Protein AF-A0A822D073-F1 (afdb_monomer_lite)

Sequence (62 aa):
GDIDDDDDEPYVIDGSLFSNLGKYFNHSCEPNMFIQNVFIESHDLHFPNLALFTRTHVKAGQ

Foldseek 3Di:
DDPDPPVPDADDDDPPPHDDPVVPDDDDPDDQKDWDFDDDPDPDPRDTDTDIDGPDDDDPPD

Structure (mmCI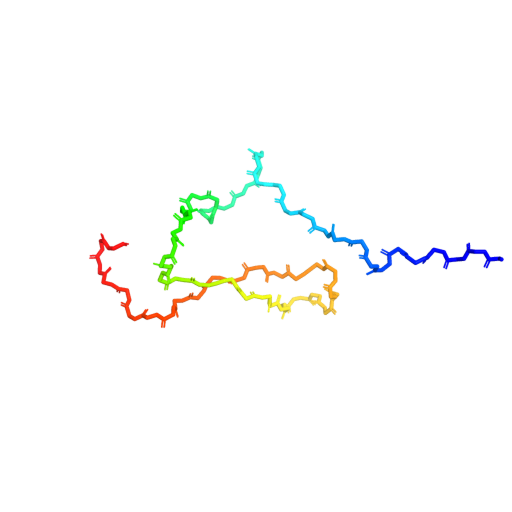F, N/CA/C/O backbone):
data_AF-A0A822D073-F1
#
_entry.id   AF-A0A822D073-F1
#
loop_
_atom_site.group_PDB
_atom_site.id
_atom_site.type_symbol
_atom_site.label_atom_id
_atom_site.label_alt_id
_atom_site.label_comp_id
_atom_site.label_asym_id
_atom_site.label_entity_id
_atom_site.label_seq_id
_atom_site.pdbx_PDB_ins_code
_atom_site.Cartn_x
_atom_site.Cartn_y
_atom_site.Cartn_z
_atom_site.occupancy
_atom_site.B_iso_or_equiv
_atom_site.auth_seq_id
_atom_site.auth_comp_id
_atom_site.auth_asym_id
_atom_site.auth_atom_id
_atom_site.pdbx_PDB_model_num
ATOM 1 N N . GLY A 1 1 ? 18.860 -25.254 -24.682 1.00 44.28 1 GLY A N 1
ATOM 2 C CA . GLY A 1 1 ? 19.632 -24.023 -24.929 1.00 44.28 1 GLY A CA 1
ATOM 3 C C . GLY A 1 1 ? 18.896 -23.004 -24.134 1.00 44.28 1 GLY A C 1
ATOM 4 O O . GLY A 1 1 ? 18.022 -22.345 -24.676 1.00 44.28 1 GLY A O 1
ATOM 5 N N . ASP A 1 2 ? 19.105 -23.115 -22.834 1.00 55.75 2 ASP A N 1
ATOM 6 C CA . ASP A 1 2 ? 18.128 -22.763 -21.821 1.00 55.75 2 ASP A CA 1
ATOM 7 C 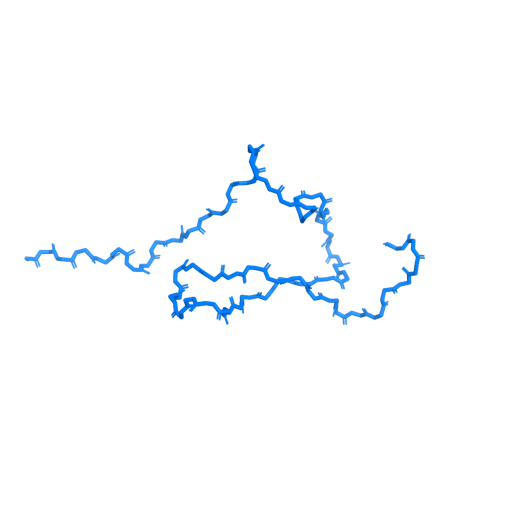C . ASP A 1 2 ? 18.381 -21.295 -21.519 1.00 55.75 2 ASP A C 1
ATOM 9 O O . ASP A 1 2 ? 19.432 -20.948 -20.991 1.00 55.75 2 ASP A O 1
ATOM 13 N N . ILE A 1 3 ? 17.500 -20.446 -22.042 1.00 60.19 3 ILE A N 1
ATOM 14 C CA . ILE A 1 3 ? 17.507 -19.008 -21.804 1.00 60.19 3 ILE A CA 1
ATOM 15 C C . ILE A 1 3 ? 16.353 -18.780 -20.837 1.00 60.19 3 ILE A C 1
ATOM 17 O O . ILE A 1 3 ? 15.207 -18.672 -21.260 1.00 60.19 3 ILE A O 1
ATOM 21 N N . ASP A 1 4 ? 16.698 -18.907 -19.559 1.00 55.84 4 ASP A N 1
ATOM 22 C CA . ASP A 1 4 ? 16.216 -18.140 -18.411 1.00 55.84 4 ASP A CA 1
ATOM 23 C C . ASP A 1 4 ? 14.793 -17.551 -18.520 1.00 55.84 4 ASP A C 1
ATOM 25 O O . ASP A 1 4 ? 14.592 -16.439 -19.006 1.00 55.84 4 ASP A O 1
ATOM 29 N N . ASP A 1 5 ? 13.820 -18.293 -17.976 1.00 57.81 5 ASP A N 1
ATOM 30 C CA . ASP A 1 5 ? 12.519 -17.800 -17.490 1.00 57.81 5 ASP A CA 1
ATOM 31 C C . ASP A 1 5 ? 12.719 -16.928 -16.216 1.00 57.81 5 ASP A C 1
ATOM 33 O O . ASP A 1 5 ? 12.160 -17.210 -15.158 1.00 57.81 5 ASP A O 1
ATOM 37 N N . ASP A 1 6 ? 13.560 -15.890 -16.283 1.00 60.00 6 ASP A N 1
ATOM 38 C CA . ASP A 1 6 ? 13.816 -14.957 -15.161 1.00 60.00 6 ASP A CA 1
ATOM 39 C C . ASP A 1 6 ? 12.691 -13.907 -14.989 1.00 60.00 6 ASP A C 1
ATOM 41 O O . ASP A 1 6 ? 12.619 -13.233 -13.962 1.00 60.00 6 ASP A O 1
ATOM 45 N N . ASP A 1 7 ? 11.784 -13.769 -15.965 1.00 62.50 7 ASP A N 1
ATOM 46 C CA . ASP A 1 7 ? 10.692 -12.773 -15.949 1.00 62.50 7 ASP A CA 1
ATOM 47 C C . ASP A 1 7 ? 9.532 -13.137 -14.988 1.00 62.50 7 ASP A C 1
ATOM 49 O O . ASP A 1 7 ? 8.666 -12.303 -14.715 1.00 62.50 7 ASP A O 1
ATOM 53 N N . ASP A 1 8 ? 9.496 -14.365 -14.455 1.00 69.94 8 ASP A N 1
ATOM 54 C CA . ASP A 1 8 ? 8.423 -14.843 -13.565 1.00 69.94 8 ASP A CA 1
ATOM 55 C C . ASP A 1 8 ? 8.785 -14.779 -12.063 1.00 69.94 8 ASP A C 1
ATOM 57 O O . ASP A 1 8 ? 7.937 -15.068 -11.205 1.00 69.94 8 ASP A O 1
ATOM 61 N N . GLU A 1 9 ? 10.018 -14.399 -11.700 1.00 80.62 9 GLU A N 1
ATOM 62 C CA . GLU A 1 9 ? 10.405 -14.308 -10.289 1.00 80.62 9 GLU A CA 1
ATOM 63 C C . GLU A 1 9 ? 9.860 -13.031 -9.611 1.00 80.62 9 GLU A C 1
ATOM 65 O O . GLU A 1 9 ? 10.005 -11.916 -10.117 1.00 80.62 9 GLU A O 1
ATOM 70 N N . PRO A 1 10 ? 9.228 -13.143 -8.424 1.00 83.69 10 PRO A N 1
ATOM 71 C CA . PRO A 1 10 ? 8.647 -11.991 -7.748 1.00 83.69 10 PRO A CA 1
ATOM 72 C C . PRO A 1 10 ? 9.716 -11.105 -7.092 1.00 83.69 10 PRO A C 1
ATOM 74 O O . PRO A 1 10 ? 10.518 -11.559 -6.275 1.00 83.69 10 PRO A O 1
ATOM 77 N N . TYR A 1 11 ? 9.641 -9.798 -7.343 1.00 89.38 11 TYR A N 1
ATOM 78 C CA . TYR A 1 11 ? 10.458 -8.799 -6.649 1.00 89.38 11 TYR A CA 1
ATOM 79 C C . TYR A 1 11 ? 9.860 -8.393 -5.293 1.00 89.38 11 TYR A C 1
ATOM 81 O O . TYR A 1 11 ? 8.641 -8.325 -5.113 1.00 89.38 11 TYR A O 1
ATOM 89 N N . VAL A 1 12 ? 10.730 -8.064 -4.330 1.00 91.94 12 VAL A N 1
ATOM 90 C CA . VAL A 1 12 ? 10.356 -7.630 -2.972 1.00 91.94 12 VAL A CA 1
ATOM 91 C C . VAL A 1 12 ? 10.954 -6.259 -2.667 1.00 91.94 12 VAL A C 1
ATOM 93 O O . VAL A 1 12 ? 12.101 -5.977 -3.003 1.00 91.94 12 VAL A O 1
ATOM 96 N N . ILE A 1 13 ? 10.185 -5.415 -1.977 1.00 92.44 13 ILE A N 1
ATOM 97 C CA . ILE A 1 13 ? 10.654 -4.123 -1.468 1.00 92.44 13 ILE A CA 1
ATOM 98 C C . ILE A 1 13 ? 11.107 -4.285 -0.015 1.00 92.44 13 ILE A C 1
ATOM 100 O O . ILE A 1 13 ? 10.293 -4.591 0.857 1.00 92.44 13 ILE A O 1
ATOM 104 N N . ASP A 1 14 ? 12.387 -4.024 0.254 1.00 94.31 14 ASP A N 1
ATOM 105 C CA . ASP A 1 14 ? 12.947 -3.972 1.608 1.00 94.31 14 ASP A CA 1
ATOM 106 C C . ASP A 1 14 ? 13.136 -2.518 2.075 1.00 94.31 14 ASP A C 1
ATOM 108 O O . ASP A 1 14 ? 13.998 -1.787 1.590 1.00 94.31 14 ASP A O 1
ATOM 112 N N . GLY A 1 15 ? 12.318 -2.102 3.046 1.00 93.62 15 GLY A N 1
ATOM 113 C CA . GLY A 1 15 ? 12.350 -0.766 3.650 1.00 93.62 15 GLY A CA 1
ATOM 114 C C . GLY A 1 15 ? 13.126 -0.670 4.969 1.00 93.62 15 GLY A C 1
ATOM 115 O O . GLY A 1 15 ? 12.968 0.323 5.693 1.00 93.62 15 GLY A O 1
ATOM 116 N N . SER A 1 16 ? 13.913 -1.694 5.324 1.00 93.75 16 SER A N 1
ATOM 117 C CA . SER A 1 16 ? 14.574 -1.799 6.636 1.00 93.75 16 SER A CA 1
ATOM 118 C C . SER A 1 16 ? 15.599 -0.689 6.877 1.00 93.75 16 SER A C 1
ATOM 120 O O . SER A 1 16 ? 15.629 -0.101 7.959 1.00 93.75 16 SER A O 1
ATOM 122 N N . LEU A 1 17 ? 16.409 -0.367 5.861 1.00 95.62 17 LEU A N 1
ATOM 123 C CA . LEU A 1 17 ? 17.450 0.669 5.936 1.00 95.62 17 LEU A CA 1
ATOM 124 C C . LEU A 1 17 ? 16.982 2.017 5.374 1.00 95.62 17 LEU A C 1
ATOM 126 O O . LEU A 1 17 ? 17.197 3.055 5.999 1.00 95.62 17 LEU A O 1
ATOM 130 N N . PHE A 1 18 ? 16.312 2.003 4.220 1.00 97.38 18 PHE A N 1
ATOM 131 C CA . PHE A 1 18 ? 15.862 3.204 3.518 1.00 97.38 18 PHE A CA 1
ATOM 132 C C . PHE A 1 18 ? 14.400 3.052 3.110 1.00 97.38 18 PHE A C 1
ATOM 134 O O . PHE A 1 18 ? 14.037 2.098 2.434 1.00 97.38 18 PHE A O 1
ATOM 141 N N . SER A 1 19 ? 13.548 3.987 3.533 1.00 96.12 19 SER A N 1
ATOM 142 C CA . SER A 1 19 ? 12.127 3.996 3.178 1.00 96.12 19 SER A CA 1
ATOM 143 C C . SER A 1 19 ? 11.486 5.346 3.507 1.00 96.12 19 SER A C 1
ATOM 145 O O . SER A 1 19 ? 12.011 6.129 4.300 1.00 96.12 19 SER A O 1
ATOM 147 N N . ASN A 1 20 ? 10.316 5.596 2.923 1.00 94.88 20 ASN A N 1
ATOM 148 C CA . ASN A 1 20 ? 9.444 6.721 3.248 1.00 94.88 20 ASN A CA 1
ATOM 149 C C . ASN A 1 20 ? 8.487 6.390 4.420 1.00 94.88 20 ASN A C 1
ATOM 151 O O . ASN A 1 20 ? 8.616 5.351 5.077 1.00 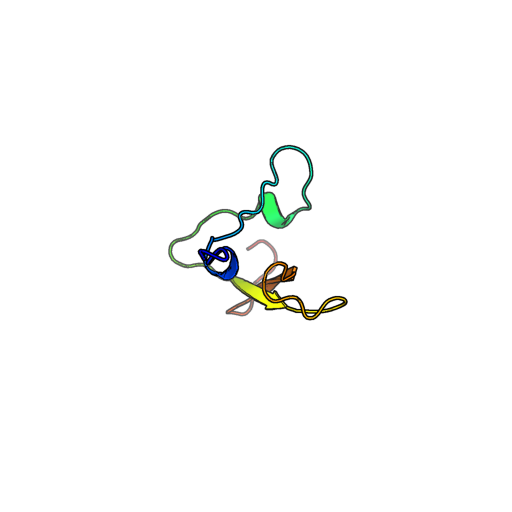94.88 20 ASN A O 1
ATOM 155 N N . LEU A 1 21 ? 7.512 7.279 4.667 1.00 95.62 21 LEU A N 1
ATOM 156 C CA . LEU A 1 21 ? 6.470 7.120 5.695 1.00 95.62 21 LEU A CA 1
ATOM 157 C C . LEU A 1 21 ? 5.600 5.865 5.513 1.00 95.62 21 LEU A C 1
ATOM 159 O O . LEU A 1 21 ? 5.026 5.384 6.486 1.00 95.62 21 LEU A O 1
ATOM 163 N N . GLY A 1 22 ? 5.527 5.319 4.297 1.00 93.38 22 GLY A N 1
ATOM 164 C CA . GLY A 1 22 ? 4.710 4.160 3.956 1.00 93.38 22 GLY A CA 1
ATOM 165 C C . GLY A 1 22 ? 5.012 2.919 4.795 1.00 93.38 22 GLY A C 1
ATOM 166 O O . GLY A 1 22 ? 4.095 2.164 5.101 1.00 93.38 22 GLY A O 1
ATOM 167 N N . LYS A 1 23 ? 6.258 2.748 5.261 1.00 94.38 23 LYS A N 1
ATOM 168 C CA . LYS A 1 23 ? 6.646 1.606 6.112 1.00 94.38 23 LYS A CA 1
ATOM 169 C C . LYS A 1 23 ? 5.940 1.548 7.467 1.00 94.38 23 LYS A C 1
ATOM 171 O O . LYS A 1 23 ? 5.999 0.519 8.128 1.00 94.38 23 LYS A O 1
ATOM 176 N N . TYR A 1 24 ? 5.355 2.659 7.914 1.00 95.12 24 TYR A N 1
ATOM 177 C CA . TYR A 1 24 ? 4.685 2.745 9.21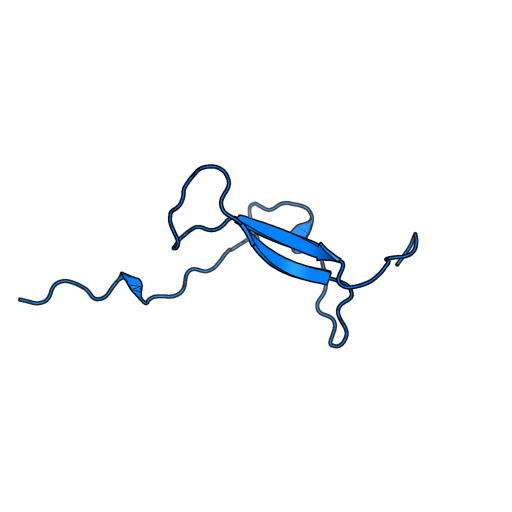1 1.00 95.12 24 TYR A CA 1
ATOM 178 C C . TYR A 1 24 ? 3.180 2.469 9.127 1.00 95.12 24 TYR A C 1
ATOM 180 O O . TYR A 1 24 ? 2.516 2.440 10.163 1.00 95.12 24 TYR A O 1
ATOM 188 N N . PHE A 1 25 ? 2.621 2.279 7.925 1.00 94.81 25 PHE A N 1
ATOM 189 C CA . PHE A 1 25 ? 1.239 1.831 7.805 1.00 94.81 25 PHE A CA 1
ATOM 190 C C . PHE A 1 25 ? 1.113 0.396 8.314 1.00 94.81 25 PHE A C 1
ATOM 192 O O . PHE A 1 25 ? 1.850 -0.499 7.907 1.00 94.81 25 PHE A O 1
ATOM 199 N N . ASN A 1 26 ? 0.162 0.191 9.219 1.00 95.50 26 ASN A N 1
ATOM 200 C CA . ASN A 1 26 ? -0.071 -1.105 9.836 1.00 95.50 26 ASN A CA 1
ATOM 201 C C . ASN A 1 26 ? -1.024 -1.959 8.996 1.00 95.50 26 ASN A C 1
ATOM 203 O O . ASN A 1 26 ? -1.882 -1.450 8.273 1.00 95.50 26 ASN A O 1
ATOM 207 N N . HIS A 1 27 ? -0.910 -3.27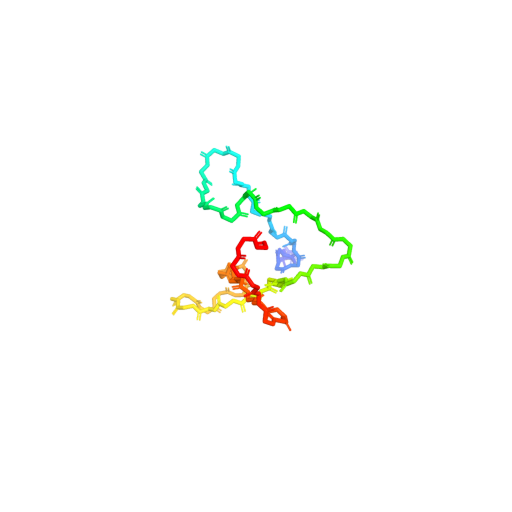5 9.153 1.00 95.50 27 HIS A N 1
ATOM 208 C CA . HIS A 1 27 ? -1.893 -4.213 8.628 1.00 95.50 27 HIS A CA 1
ATOM 209 C C . HIS A 1 27 ? -3.245 -4.062 9.349 1.00 95.50 27 HIS A C 1
ATOM 211 O O . HIS A 1 27 ? -3.298 -3.906 10.569 1.00 95.50 27 HIS A O 1
ATOM 217 N N . SER A 1 28 ? -4.337 -4.164 8.591 1.00 95.75 28 SER A N 1
ATOM 218 C CA . SER A 1 28 ? -5.709 -4.262 9.094 1.00 95.75 28 SER A CA 1
ATOM 219 C C . SER A 1 28 ? -6.471 -5.294 8.264 1.00 95.75 28 SER A C 1
ATOM 221 O O . SER A 1 28 ? -6.347 -5.299 7.038 1.00 95.75 28 SER A O 1
ATOM 223 N N . CYS A 1 29 ? -7.294 -6.126 8.910 1.00 96.94 29 CYS A N 1
ATOM 224 C CA . CYS A 1 29 ? -8.221 -7.034 8.222 1.00 96.94 29 CYS A CA 1
ATOM 225 C C . CYS A 1 29 ? -9.328 -6.274 7.470 1.00 96.94 29 CYS A C 1
ATOM 227 O O . CYS A 1 29 ? -9.915 -6.800 6.527 1.00 96.94 29 CYS A O 1
ATOM 229 N N . GLU A 1 30 ? -9.579 -5.023 7.862 1.00 95.38 30 GLU A N 1
ATOM 230 C CA . GLU A 1 30 ? -10.511 -4.098 7.217 1.00 95.38 30 GLU A CA 1
ATOM 231 C C . GLU A 1 30 ? -9.764 -2.794 6.878 1.00 95.38 30 GLU A C 1
ATOM 233 O O . GLU A 1 30 ? -9.862 -1.798 7.603 1.00 95.38 30 GLU A O 1
ATOM 238 N N . PRO A 1 31 ? -8.924 -2.790 5.827 1.00 96.31 31 PRO A N 1
ATOM 239 C CA . PRO A 1 31 ? -8.084 -1.643 5.512 1.00 96.31 31 PRO A CA 1
ATOM 240 C C . PRO A 1 31 ? -8.898 -0.523 4.848 1.00 96.31 31 PRO 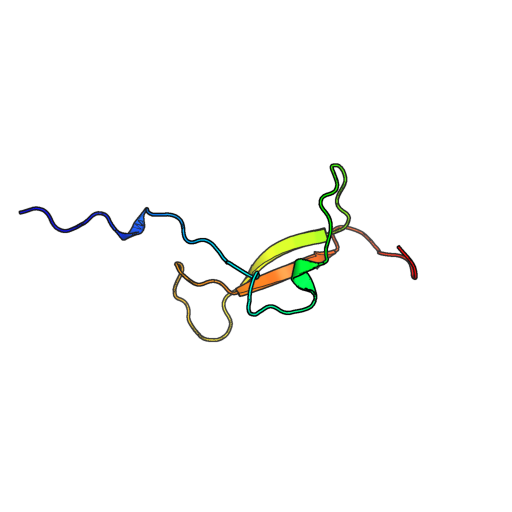A C 1
ATOM 242 O O . PRO A 1 31 ? -9.697 -0.760 3.939 1.00 96.31 31 PRO A O 1
ATOM 245 N N . ASN A 1 32 ? -8.642 0.723 5.250 1.00 96.56 32 ASN A N 1
ATOM 246 C CA . ASN A 1 32 ? -9.208 1.926 4.620 1.00 96.56 32 ASN A CA 1
ATOM 247 C C . ASN A 1 32 ? -8.417 2.386 3.377 1.00 96.56 32 ASN A C 1
ATOM 249 O O . ASN A 1 32 ? -8.828 3.323 2.689 1.00 96.56 32 ASN A O 1
ATOM 253 N N . MET A 1 33 ? -7.307 1.712 3.071 1.00 96.88 33 MET A N 1
ATOM 254 C CA . MET A 1 33 ? -6.390 2.000 1.973 1.00 96.88 33 MET A CA 1
ATOM 255 C C . MET A 1 33 ? -6.052 0.740 1.173 1.00 96.88 33 MET A C 1
ATOM 257 O O . MET A 1 33 ? -6.248 -0.381 1.642 1.00 96.88 33 MET A O 1
ATOM 261 N N . PHE A 1 34 ? -5.560 0.925 -0.046 1.00 96.62 34 PHE A N 1
ATOM 262 C CA . PHE A 1 34 ? -5.057 -0.143 -0.907 1.00 96.62 34 PHE A CA 1
ATOM 263 C C . PHE A 1 34 ? -3.803 0.313 -1.653 1.00 96.62 34 PHE A C 1
ATOM 265 O O . PHE A 1 34 ? -3.576 1.514 -1.819 1.00 96.62 34 PHE A O 1
ATOM 272 N N . ILE A 1 35 ? -3.000 -0.658 -2.086 1.00 96.50 35 ILE A N 1
ATOM 273 C CA . ILE A 1 35 ? -1.805 -0.442 -2.904 1.00 96.50 35 ILE A CA 1
ATOM 274 C C . ILE A 1 35 ? -2.182 -0.626 -4.376 1.00 96.50 35 ILE A C 1
ATOM 276 O O . ILE A 1 35 ? -2.864 -1.589 -4.724 1.00 96.50 35 ILE A O 1
ATOM 280 N N . GLN A 1 36 ? -1.718 0.282 -5.229 1.00 96.06 36 GLN A N 1
ATOM 281 C CA . GLN A 1 36 ? -1.861 0.223 -6.678 1.00 96.06 36 GLN A CA 1
ATOM 282 C C . GLN A 1 36 ? -0.496 0.428 -7.339 1.00 96.06 36 GLN A C 1
ATOM 284 O O . GLN A 1 36 ? 0.195 1.407 -7.054 1.00 96.06 36 GLN A O 1
ATOM 289 N N . ASN A 1 37 ? -0.144 -0.464 -8.264 1.00 94.75 37 ASN A N 1
ATOM 290 C CA . ASN A 1 37 ? 1.027 -0.302 -9.121 1.00 94.75 37 ASN A CA 1
ATOM 291 C C . ASN A 1 37 ? 0.786 0.857 -10.094 1.00 94.75 37 ASN A C 1
ATOM 293 O O . ASN A 1 37 ? -0.238 0.869 -10.787 1.00 94.75 37 ASN A O 1
ATOM 297 N N . VAL A 1 38 ? 1.715 1.812 -10.142 1.00 95.00 38 VAL A N 1
ATOM 298 C CA . VAL A 1 38 ? 1.700 2.944 -11.077 1.00 95.00 38 VAL A CA 1
ATOM 299 C C . VAL A 1 38 ? 3.059 3.102 -11.759 1.00 95.00 38 VAL A C 1
ATOM 301 O O . VAL A 1 38 ? 4.108 2.829 -11.177 1.00 95.00 38 VAL A O 1
ATOM 304 N N . PHE A 1 39 ? 3.036 3.575 -13.001 1.00 93.69 39 PHE A N 1
ATOM 305 C CA . PHE A 1 39 ? 4.220 3.779 -13.831 1.00 93.69 39 PHE A CA 1
ATOM 306 C C . PHE A 1 39 ? 4.298 5.264 -14.170 1.00 93.69 39 PHE A C 1
ATOM 308 O O . PHE A 1 39 ? 3.365 5.813 -14.753 1.00 93.69 39 PHE A O 1
ATOM 315 N N . ILE A 1 40 ? 5.362 5.925 -13.714 1.00 88.44 40 ILE A N 1
ATOM 316 C CA . ILE A 1 40 ? 5.543 7.374 -13.879 1.00 88.44 40 ILE A CA 1
ATOM 317 C C . ILE A 1 40 ? 6.654 7.637 -14.894 1.00 88.44 40 ILE A C 1
ATOM 319 O O . ILE A 1 40 ? 6.440 8.357 -15.864 1.00 88.44 40 ILE A O 1
ATOM 323 N N . GLU A 1 41 ? 7.826 7.034 -14.679 1.00 84.88 41 GLU A N 1
ATOM 324 C CA . GLU A 1 41 ? 9.029 7.287 -15.480 1.00 84.88 41 GLU A CA 1
ATOM 325 C C . GLU A 1 41 ? 9.373 6.105 -16.397 1.00 84.88 41 GLU A C 1
ATOM 327 O O . GLU A 1 41 ? 9.440 6.271 -17.615 1.00 84.88 41 GLU A O 1
ATOM 332 N N . SER A 1 42 ? 9.545 4.900 -15.838 1.00 81.88 42 SER A N 1
ATOM 333 C CA . SER A 1 42 ? 9.718 3.668 -16.614 1.00 81.88 42 SER A CA 1
ATOM 334 C C . SER A 1 42 ? 8.380 2.942 -16.775 1.00 81.88 42 SER A C 1
ATOM 336 O O . SER A 1 42 ? 7.539 2.938 -15.877 1.00 81.88 42 SER A O 1
ATOM 338 N N . HIS A 1 43 ? 8.183 2.321 -17.937 1.00 81.88 43 HIS A N 1
ATOM 339 C CA . HIS A 1 43 ? 7.075 1.393 -18.195 1.00 81.88 43 HIS A CA 1
ATOM 340 C C . HIS A 1 43 ? 7.524 -0.064 -17.982 1.00 81.88 43 HIS A C 1
ATOM 342 O O . HIS A 1 43 ? 6.991 -0.978 -18.606 1.00 81.88 43 HIS A O 1
ATOM 348 N N . ASP A 1 44 ? 8.548 -0.263 -17.149 1.00 85.44 44 ASP A N 1
ATOM 349 C CA . ASP A 1 44 ? 9.076 -1.580 -16.814 1.00 85.44 44 ASP A CA 1
ATOM 350 C C . ASP A 1 44 ? 8.162 -2.240 -15.780 1.00 85.44 44 ASP A C 1
ATOM 352 O O . ASP A 1 44 ? 8.044 -1.758 -14.651 1.00 85.44 44 ASP A O 1
ATOM 356 N N . LEU A 1 45 ? 7.502 -3.328 -16.180 1.00 85.25 45 LEU A N 1
ATOM 357 C CA . LEU A 1 45 ? 6.516 -4.033 -15.363 1.00 85.25 45 LEU A CA 1
ATOM 358 C C . LEU A 1 45 ? 7.126 -4.679 -14.113 1.00 85.25 45 LEU A C 1
ATOM 360 O O . LEU A 1 45 ? 6.390 -4.917 -13.155 1.00 85.25 45 LEU A O 1
ATOM 364 N N . HIS A 1 46 ? 8.442 -4.896 -14.094 1.00 85.88 46 HIS A N 1
ATOM 365 C CA . HIS A 1 46 ? 9.160 -5.471 -12.956 1.00 85.88 46 HIS A CA 1
ATOM 366 C C . HIS A 1 46 ? 9.327 -4.479 -11.800 1.00 85.88 46 HIS A C 1
ATOM 368 O O . HIS A 1 46 ? 9.369 -4.878 -10.635 1.00 85.88 46 HIS A O 1
ATOM 374 N N . PHE A 1 47 ? 9.367 -3.174 -12.100 1.00 89.06 47 PHE A N 1
ATOM 375 C CA . PHE A 1 47 ? 9.653 -2.121 -11.118 1.00 89.06 47 PHE A CA 1
ATOM 376 C C . PHE A 1 47 ? 8.567 -1.032 -11.078 1.00 89.06 47 PHE A C 1
ATOM 378 O O . PHE A 1 47 ? 8.846 0.145 -11.333 1.00 89.06 47 PHE A O 1
ATOM 385 N N . PRO A 1 48 ? 7.311 -1.380 -10.735 1.00 92.25 48 PRO A N 1
ATOM 386 C CA . PRO A 1 48 ? 6.262 -0.391 -10.554 1.00 92.25 48 PRO A CA 1
ATOM 387 C C . PRO A 1 48 ? 6.516 0.472 -9.313 1.00 92.25 48 PRO A C 1
ATOM 389 O O . PRO A 1 48 ? 7.073 0.030 -8.307 1.00 92.25 48 PRO A O 1
ATOM 392 N N . ASN A 1 49 ? 5.990 1.695 -9.329 1.00 93.25 49 ASN A N 1
ATOM 393 C CA . ASN A 1 49 ? 5.857 2.483 -8.108 1.00 93.25 49 ASN A CA 1
ATOM 394 C C . ASN A 1 49 ? 4.623 1.992 -7.343 1.00 93.25 49 ASN A C 1
ATOM 396 O O . ASN A 1 49 ? 3.540 1.873 -7.920 1.00 93.25 49 ASN A O 1
ATOM 400 N N . LEU A 1 50 ? 4.758 1.746 -6.038 1.00 94.44 50 LEU A N 1
ATOM 401 C CA . LEU A 1 50 ? 3.618 1.406 -5.187 1.00 94.44 50 LEU A CA 1
ATOM 402 C C . LEU A 1 50 ? 2.955 2.679 -4.659 1.00 94.44 50 LEU A C 1
ATOM 404 O O . LEU A 1 50 ? 3.499 3.365 -3.791 1.00 94.44 50 LEU A O 1
ATOM 408 N N . ALA A 1 51 ? 1.765 2.987 -5.172 1.00 95.56 51 ALA A N 1
ATOM 409 C CA . ALA A 1 51 ? 0.958 4.118 -4.727 1.00 95.56 51 ALA A CA 1
ATOM 410 C C . ALA A 1 51 ? -0.153 3.670 -3.769 1.00 95.56 51 ALA A C 1
ATOM 412 O O . ALA A 1 51 ? -0.780 2.629 -3.958 1.00 95.56 51 ALA A O 1
ATOM 413 N N . LEU A 1 52 ? -0.414 4.481 -2.744 1.00 96.62 52 LEU A N 1
ATOM 414 C CA . LEU A 1 52 ? -1.445 4.231 -1.741 1.00 96.62 52 LEU A CA 1
ATOM 415 C C . LEU A 1 52 ? -2.650 5.132 -1.989 1.00 96.62 52 LEU A C 1
ATOM 417 O O . LEU A 1 52 ? -2.519 6.354 -2.031 1.00 96.62 52 LEU A O 1
ATOM 421 N N . PHE A 1 53 ? -3.825 4.522 -2.097 1.00 97.12 53 PHE A N 1
ATOM 422 C CA . PHE A 1 53 ? -5.091 5.221 -2.294 1.00 97.12 53 PHE A CA 1
ATOM 423 C C . PHE A 1 53 ? -6.094 4.820 -1.219 1.00 97.12 53 PHE A C 1
ATOM 425 O O . PHE A 1 53 ? -6.082 3.693 -0.720 1.00 97.12 53 PHE A O 1
ATOM 432 N N . THR A 1 54 ? -6.989 5.736 -0.857 1.00 97.44 54 THR A N 1
ATOM 433 C CA . THR A 1 54 ? -8.061 5.443 0.092 1.00 97.44 54 THR A CA 1
ATOM 434 C C . THR A 1 54 ? -9.208 4.717 -0.613 1.00 97.44 54 THR A C 1
ATOM 436 O O . THR A 1 54 ? -9.617 5.077 -1.715 1.00 97.44 54 THR A O 1
ATOM 439 N N . ARG A 1 55 ? -9.745 3.670 0.021 1.00 94.81 55 ARG A N 1
ATOM 440 C CA . ARG A 1 55 ? -10.938 2.941 -0.462 1.00 94.81 55 ARG A CA 1
ATOM 441 C C . ARG A 1 55 ? -12.233 3.631 -0.049 1.00 94.81 55 ARG A C 1
ATOM 443 O O . ARG A 1 55 ? -13.289 3.390 -0.623 1.00 94.81 55 ARG A O 1
ATOM 450 N N . THR A 1 56 ? -12.148 4.451 0.992 1.00 94.75 56 THR A N 1
ATOM 451 C CA . THR A 1 56 ? -13.264 5.144 1.629 1.00 94.75 56 THR A CA 1
ATOM 452 C C . THR A 1 56 ? -12.841 6.556 2.015 1.00 94.75 56 THR A C 1
ATOM 454 O O . THR A 1 56 ? -11.654 6.876 2.055 1.00 94.75 56 THR A O 1
ATOM 457 N N . HIS A 1 57 ? -13.802 7.410 2.360 1.00 96.31 57 HIS A N 1
ATOM 458 C CA . HIS A 1 57 ? -13.490 8.703 2.962 1.00 96.31 57 HIS A CA 1
ATOM 459 C C . HIS A 1 57 ? -12.815 8.504 4.330 1.00 96.31 57 HIS A C 1
ATOM 461 O O . HIS A 1 57 ? -13.416 7.925 5.236 1.00 96.31 57 HIS A O 1
ATOM 467 N N . VAL A 1 58 ? -11.587 8.999 4.482 1.00 96.44 58 VAL A N 1
ATOM 468 C CA . VAL A 1 58 ? -10.814 8.918 5.729 1.00 96.44 58 VAL A CA 1
ATOM 469 C C . VAL A 1 58 ? -11.052 10.183 6.544 1.00 96.44 58 VAL A C 1
ATOM 471 O O . VAL A 1 58 ? -10.925 11.297 6.035 1.00 96.44 58 VAL A O 1
ATOM 474 N N . LYS A 1 59 ? -11.452 10.024 7.806 1.00 96.75 59 LYS A N 1
ATOM 475 C CA . LYS A 1 59 ? -11.657 11.161 8.717 1.00 96.75 59 LYS A CA 1
ATOM 476 C C . LYS A 1 59 ? -10.321 11.613 9.307 1.00 96.75 59 LYS A C 1
ATOM 478 O O . LYS A 1 59 ? -9.391 10.825 9.427 1.00 96.75 59 LYS A O 1
ATOM 483 N N . ALA A 1 60 ? -10.234 12.872 9.728 1.00 96.06 60 ALA A N 1
ATOM 484 C CA . ALA A 1 60 ? -9.060 13.352 10.451 1.00 96.06 60 ALA A CA 1
ATOM 485 C C . ALA A 1 60 ? -8.846 12.542 11.745 1.00 96.06 60 ALA A C 1
ATOM 487 O O . ALA A 1 60 ? -9.790 12.353 12.513 1.00 96.06 60 ALA A O 1
ATOM 488 N N . GLY A 1 61 ? -7.611 12.085 11.975 1.00 93.00 61 GLY A N 1
ATOM 489 C CA . GLY A 1 61 ? -7.236 11.281 13.145 1.00 93.00 61 GLY A CA 1
ATOM 490 C C . GLY A 1 61 ? -7.582 9.790 13.056 1.00 93.00 61 GLY A C 1
ATOM 491 O O . GLY A 1 61 ? -7.440 9.095 14.059 1.00 93.00 61 GLY A O 1
ATOM 492 N N . GLN A 1 62 ? -8.051 9.321 11.897 1.00 81.44 62 GLN A N 1
ATOM 493 C CA . GLN A 1 62 ? -8.192 7.899 11.586 1.00 81.44 62 GLN A CA 1
ATOM 494 C C . GLN A 1 62 ? -6.864 7.295 11.124 1.00 81.44 62 GLN A C 1
ATOM 496 O O . GLN A 1 62 ? -6.102 8.015 10.440 1.00 81.44 62 GLN A O 1
#

pLDDT: mean 88.45, std 12.65, range [44.28, 97.44]

Radius of gyration: 15.97 Å; chains: 1; bounding box: 33×37×38 Å

Secondary structure (DSSP, 8-state):
-----GGGSPP----SSS--GGGGPPP-SS-SEEEEEE-SS---TTS-EEEEEESSPPPTT-